Protein AF-A0A914CRU4-F1 (afdb_monomer)

InterPro domains:
  IPR008138 Saposin B type, region 2 [PF03489] (40-75)
  IPR008139 Saposin B type domain [PS50015] (1-79)
  IPR008139 Saposin B type domain [SM00741] (1-75)
  IPR011001 Saposin-like [SSF47862] (2-75)

Organism: NCBI:txid290746

Solvent-accessible surface area (backbone atoms only — not comparable to full-atom values): 4454 Å² total; per-residue (Å²): 106,58,30,61,53,43,38,52,51,28,53,50,41,56,75,40,79,84,61,49,72,69,55,52,51,52,51,54,51,57,52,21,58,78,56,56,93,46,17,68,58,42,42,51,49,45,77,70,44,40,71,62,46,55,61,51,34,71,38,90,85,57,46,50,58,50,47,26,43,58,76,65,40,44,51,62,80,83,121

Nearest PDB structures (foldseek):
  3s63-assembly1_A  TM=7.088E-01  e=1.621E-01  Necator americanus
  5ue0-assembly1_A  TM=7.416E-01  e=3.121E+00  Chlamydia trachomatis L2/434/Bu
  8id0-assembly1_A  TM=4.184E-01  e=2.385E+00  Streptococcus dysgalactiae subsp. equisimilis
  8yjo-assembly1_A  TM=4.049E-01  e=5.064E+00  Escherichia coli K-12

pLDDT: mean 93.11, std 10.21, range [35.91, 98.19]

Secondary structure (DSSP, 8-state):
-HHHHHHHHHHHHHH-TT--HHHHHHHHHHHGGGGGGGHHHHHHHHHHHHHHHHHHHTSTT--HHIIIIIIS-TT----

Structure (mmCIF, N/CA/C/O backbone):
data_AF-A0A914CRU4-F1
#
_entry.id   AF-A0A914CRU4-F1
#
loop_
_atom_site.group_PDB
_atom_site.id
_atom_site.type_symbol
_atom_site.label_atom_id
_atom_site.label_alt_id
_atom_site.label_comp_id
_atom_site.label_asym_id
_atom_site.label_entity_id
_atom_site.label_seq_id
_atom_site.pdbx_PDB_ins_code
_atom_site.Cartn_x
_atom_site.Cartn_y
_atom_site.Cartn_z
_atom_site.occupancy
_atom_site.B_iso_or_equiv
_atom_site.auth_seq_id
_atom_site.auth_comp_id
_atom_site.auth_asym_id
_atom_site.auth_atom_id
_atom_site.pdbx_PDB_model_num
ATOM 1 N N . MET A 1 1 ? -11.171 9.623 3.604 1.00 83.25 1 MET A N 1
ATOM 2 C CA . MET A 1 1 ? -10.259 8.658 4.266 1.00 83.25 1 MET A CA 1
ATOM 3 C C . MET A 1 1 ? -9.728 7.623 3.281 1.00 83.25 1 MET A C 1
ATOM 5 O O . MET A 1 1 ? -8.519 7.525 3.142 1.00 83.25 1 MET A O 1
ATOM 9 N N . SER A 1 2 ? -10.602 6.904 2.566 1.00 90.62 2 SER A N 1
ATOM 10 C CA . SER A 1 2 ? -10.248 5.972 1.475 1.00 90.62 2 SER A CA 1
ATOM 11 C C . SER A 1 2 ? -9.246 6.554 0.481 1.00 90.62 2 SER A C 1
ATOM 13 O O . SER A 1 2 ? -8.215 5.936 0.232 1.00 90.62 2 SER A O 1
ATOM 15 N N . CYS A 1 3 ? -9.506 7.774 0.004 1.00 94.25 3 CYS A N 1
ATOM 16 C CA . CYS A 1 3 ? -8.600 8.478 -0.896 1.00 94.25 3 CYS A CA 1
ATOM 17 C C . CYS A 1 3 ? -7.199 8.645 -0.297 1.00 94.25 3 CYS A C 1
ATOM 19 O O . CYS A 1 3 ? -6.232 8.186 -0.885 1.00 94.25 3 CYS A O 1
ATOM 21 N N . THR A 1 4 ? -7.101 9.219 0.906 1.00 94.56 4 THR A N 1
ATOM 22 C CA . THR A 1 4 ? -5.828 9.466 1.601 1.00 94.56 4 THR A CA 1
ATOM 23 C C . THR A 1 4 ? -5.017 8.190 1.807 1.00 94.56 4 THR A C 1
ATOM 25 O O . THR A 1 4 ? -3.821 8.170 1.540 1.00 94.56 4 THR A O 1
ATOM 28 N N . VAL A 1 5 ? -5.665 7.110 2.252 1.00 96.00 5 VAL A N 1
ATOM 29 C CA . VAL A 1 5 ? -4.993 5.820 2.467 1.00 96.00 5 VAL A CA 1
ATOM 30 C C . VAL A 1 5 ? -4.473 5.261 1.142 1.00 96.00 5 VAL A C 1
ATOM 32 O O . VAL A 1 5 ? -3.329 4.819 1.076 1.00 96.00 5 VAL A O 1
ATOM 35 N N . CYS A 1 6 ? -5.274 5.334 0.076 1.00 97.50 6 CYS A N 1
ATOM 36 C CA . CYS A 1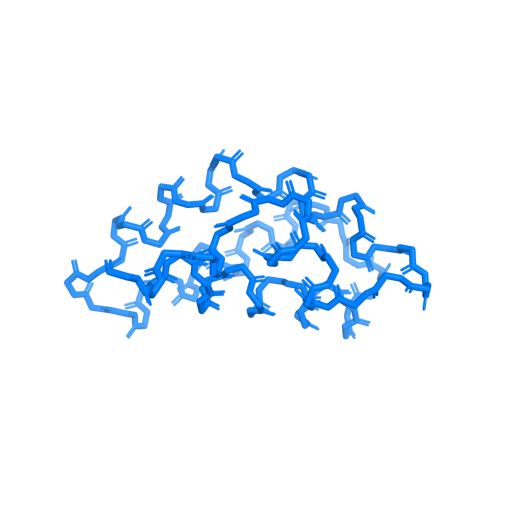 6 ? -4.857 4.885 -1.249 1.00 97.50 6 CYS A CA 1
ATOM 37 C C . CYS A 1 6 ? -3.689 5.714 -1.799 1.00 97.50 6 CYS A C 1
ATOM 39 O O . CYS A 1 6 ? -2.676 5.150 -2.205 1.00 97.50 6 CYS A O 1
ATOM 41 N N . THR A 1 7 ? -3.786 7.047 -1.769 1.00 96.81 7 THR A N 1
ATOM 42 C CA . THR A 1 7 ? -2.741 7.924 -2.314 1.00 96.81 7 THR A CA 1
ATOM 43 C C . THR A 1 7 ? -1.426 7.754 -1.567 1.00 96.81 7 THR A C 1
ATOM 45 O O . THR A 1 7 ? -0.372 7.708 -2.194 1.00 96.81 7 THR A O 1
ATOM 48 N N . ASN A 1 8 ? -1.479 7.597 -0.241 1.00 96.38 8 ASN A N 1
ATOM 49 C CA . ASN A 1 8 ? -0.287 7.369 0.571 1.00 96.38 8 ASN A CA 1
ATOM 50 C C . ASN A 1 8 ? 0.350 6.008 0.270 1.00 96.38 8 ASN A C 1
ATOM 52 O O . ASN A 1 8 ? 1.572 5.922 0.176 1.00 96.38 8 ASN A O 1
ATOM 56 N N . ALA 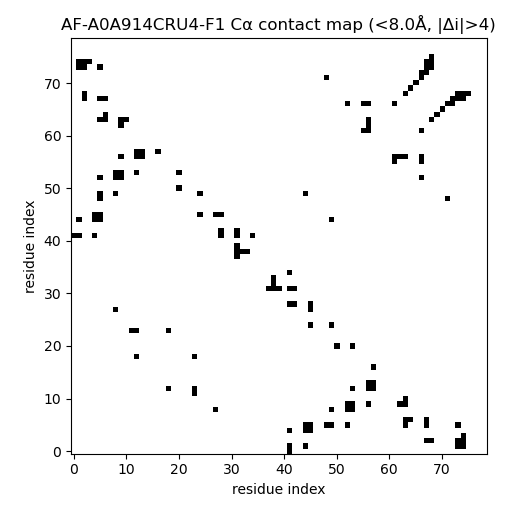A 1 9 ? -0.461 4.967 0.058 1.00 97.44 9 ALA A N 1
ATOM 57 C CA . ALA A 1 9 ? 0.036 3.660 -0.355 1.00 97.44 9 ALA A CA 1
ATOM 58 C C . ALA A 1 9 ? 0.750 3.728 -1.715 1.00 97.44 9 ALA A C 1
ATOM 60 O O . ALA A 1 9 ? 1.880 3.255 -1.820 1.00 97.44 9 ALA A O 1
ATOM 61 N N . VAL A 1 10 ? 0.145 4.375 -2.723 1.00 97.81 10 VAL A N 1
ATOM 62 C CA . VAL A 1 10 ? 0.766 4.540 -4.052 1.00 97.81 10 VAL A CA 1
ATOM 63 C C . VAL A 1 10 ? 2.100 5.278 -3.946 1.00 97.81 10 VAL A C 1
ATOM 65 O O . VAL A 1 10 ? 3.108 4.787 -4.447 1.00 97.81 10 VAL A O 1
ATOM 68 N N . VAL A 1 11 ? 2.129 6.423 -3.256 1.00 96.94 11 VAL A N 1
ATOM 69 C CA . VAL A 1 11 ? 3.354 7.221 -3.085 1.00 96.94 11 VAL A CA 1
ATOM 70 C C . VAL A 1 11 ? 4.449 6.409 -2.399 1.00 96.94 11 VAL A C 1
ATOM 72 O O . VAL A 1 11 ? 5.600 6.446 -2.829 1.00 96.94 11 VAL A O 1
ATOM 75 N N . TYR A 1 12 ? 4.102 5.654 -1.356 1.00 97.56 12 TYR A N 1
ATOM 76 C CA . TYR A 1 12 ? 5.065 4.822 -0.646 1.00 97.56 12 TYR A CA 1
ATOM 77 C C . TYR A 1 12 ? 5.650 3.723 -1.540 1.00 97.56 12 TYR A C 1
ATOM 79 O O . TYR A 1 12 ? 6.866 3.545 -1.561 1.00 97.56 12 TYR A O 1
ATOM 87 N N . ILE A 1 13 ? 4.813 3.016 -2.304 1.00 97.94 13 ILE A N 1
ATOM 88 C CA . ILE A 1 13 ? 5.260 1.950 -3.213 1.00 97.94 13 ILE A CA 1
ATOM 89 C C . ILE A 1 13 ? 6.165 2.518 -4.311 1.00 97.94 13 ILE A C 1
ATOM 91 O O . ILE A 1 13 ? 7.248 1.991 -4.550 1.00 97.94 13 ILE A O 1
ATOM 95 N N . GLN A 1 14 ? 5.776 3.638 -4.922 1.00 96.25 14 GLN A N 1
ATOM 96 C CA . GLN A 1 14 ? 6.562 4.285 -5.978 1.00 96.25 14 GLN A CA 1
ATOM 97 C C . GLN A 1 14 ? 7.907 4.824 -5.473 1.00 96.25 14 GLN A C 1
ATOM 99 O O . GLN A 1 14 ? 8.895 4.802 -6.206 1.00 96.25 14 GLN A O 1
ATOM 104 N N . ALA A 1 15 ? 7.968 5.279 -4.219 1.00 96.94 15 ALA A N 1
ATOM 105 C CA . ALA A 1 15 ? 9.215 5.691 -3.580 1.00 96.94 15 ALA A CA 1
ATOM 106 C C . ALA A 1 15 ? 10.115 4.503 -3.188 1.00 96.94 15 ALA A C 1
ATOM 108 O O . ALA A 1 15 ? 11.321 4.685 -3.028 1.00 96.94 15 ALA A O 1
ATOM 109 N N . ASN A 1 16 ? 9.550 3.298 -3.053 1.00 97.25 16 ASN A N 1
ATOM 110 C CA . ASN A 1 16 ? 10.241 2.093 -2.594 1.00 97.25 16 ASN A CA 1
ATOM 111 C C . ASN A 1 16 ? 10.021 0.901 -3.555 1.00 97.25 16 ASN A C 1
ATOM 113 O O . ASN A 1 16 ? 9.529 -0.147 -3.133 1.00 97.25 16 ASN A O 1
ATOM 117 N N . PRO A 1 17 ? 10.431 1.003 -4.836 1.00 95.50 17 PRO A N 1
ATOM 118 C CA . PRO A 1 17 ? 10.072 0.041 -5.890 1.00 95.50 17 PRO A CA 1
ATOM 119 C C . PRO A 1 17 ? 10.691 -1.359 -5.729 1.00 95.50 17 PRO A C 1
ATOM 121 O O . PRO A 1 17 ? 10.398 -2.262 -6.506 1.00 95.50 17 PRO A O 1
ATOM 124 N N . PHE A 1 18 ? 11.591 -1.540 -4.760 1.00 96.62 18 PHE A N 1
ATOM 125 C CA . PHE A 1 18 ? 12.237 -2.822 -4.467 1.00 96.62 18 PHE A CA 1
ATOM 126 C C . PHE A 1 18 ? 11.660 -3.510 -3.224 1.00 96.62 18 PHE A C 1
ATOM 128 O O . PHE A 1 18 ? 12.097 -4.610 -2.880 1.00 96.62 18 PHE A O 1
ATOM 135 N N . GLU A 1 19 ? 10.711 -2.880 -2.524 1.00 97.44 19 GLU A N 1
ATOM 136 C CA . GLU A 1 19 ? 10.063 -3.507 -1.379 1.00 97.44 19 GLU A CA 1
ATOM 137 C C . GLU A 1 19 ? 9.058 -4.568 -1.816 1.00 97.44 19 GLU A C 1
ATOM 139 O O . GLU A 1 19 ? 8.223 -4.385 -2.702 1.00 97.44 19 GLU A O 1
ATOM 144 N N . THR A 1 20 ? 9.108 -5.701 -1.129 1.00 97.94 20 THR A N 1
ATOM 145 C CA . THR A 1 20 ? 8.114 -6.757 -1.286 1.00 97.94 20 THR A CA 1
ATOM 146 C C . THR A 1 20 ? 6.755 -6.302 -0.760 1.00 97.94 20 THR A C 1
ATOM 148 O O . THR A 1 20 ? 6.664 -5.497 0.171 1.00 97.94 20 THR A O 1
ATOM 151 N N . TYR A 1 21 ? 5.686 -6.919 -1.263 1.00 97.44 21 TYR A N 1
ATOM 152 C CA . TYR A 1 21 ? 4.329 -6.710 -0.755 1.00 97.44 21 TYR A CA 1
ATOM 153 C C . TYR A 1 21 ? 4.243 -6.823 0.777 1.00 97.44 21 TYR A C 1
ATOM 155 O O . TYR A 1 21 ? 3.572 -6.031 1.433 1.00 97.44 21 TYR A O 1
ATOM 163 N N . SER A 1 22 ? 4.960 -7.781 1.378 1.00 97.81 22 SER A N 1
ATOM 164 C CA . SER A 1 22 ? 4.959 -7.971 2.832 1.00 97.81 22 SER A 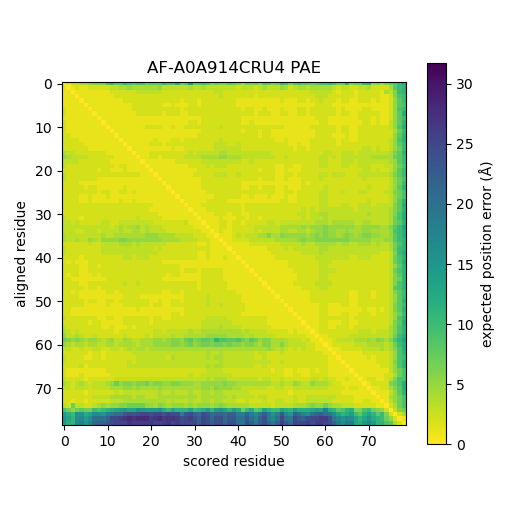CA 1
ATOM 165 C C . SER A 1 22 ? 5.588 -6.796 3.590 1.00 97.81 22 SER A C 1
ATOM 167 O O . SER A 1 22 ? 5.106 -6.451 4.673 1.00 97.81 22 SER A O 1
ATOM 169 N N . GLN A 1 23 ? 6.653 -6.193 3.052 1.00 98.19 23 GLN A N 1
ATOM 170 C CA . GLN A 1 23 ? 7.308 -5.021 3.645 1.00 98.19 23 GLN A CA 1
ATOM 171 C C . GLN A 1 23 ? 6.389 -3.801 3.559 1.00 98.19 23 GLN A C 1
ATOM 173 O O . GLN A 1 23 ? 6.077 -3.209 4.594 1.00 98.19 23 GLN A O 1
ATOM 178 N N . VAL A 1 24 ? 5.835 -3.538 2.370 1.00 98.19 24 VAL A N 1
ATOM 179 C CA . VAL A 1 24 ? 4.860 -2.464 2.132 1.00 98.19 24 VAL A CA 1
ATOM 180 C C . VAL A 1 24 ? 3.641 -2.600 3.045 1.00 98.19 24 VAL A C 1
ATOM 182 O O . VAL A 1 24 ? 3.267 -1.661 3.744 1.00 98.19 24 VAL A O 1
ATOM 185 N N . ASN A 1 25 ? 3.032 -3.786 3.096 1.00 97.38 25 ASN A N 1
ATOM 186 C CA . ASN A 1 25 ? 1.858 -4.053 3.925 1.00 97.38 25 ASN A CA 1
ATOM 187 C C . ASN A 1 25 ? 2.144 -3.841 5.416 1.00 97.38 25 ASN A C 1
ATOM 189 O O . ASN A 1 25 ? 1.325 -3.262 6.127 1.00 97.38 25 ASN A O 1
ATOM 193 N N . SER A 1 26 ? 3.313 -4.273 5.894 1.00 97.62 26 SER A N 1
ATOM 194 C CA . SER A 1 26 ? 3.708 -4.074 7.292 1.00 97.62 26 SER A CA 1
ATOM 195 C C . SER A 1 26 ? 3.911 -2.596 7.618 1.00 97.62 26 SER A C 1
ATOM 197 O O . SER A 1 26 ? 3.427 -2.131 8.652 1.00 97.62 26 SER A O 1
ATOM 199 N N . TYR A 1 27 ? 4.579 -1.851 6.731 1.00 97.88 27 TYR A N 1
ATOM 200 C CA . TYR A 1 27 ? 4.782 -0.415 6.888 1.00 97.88 27 TYR A 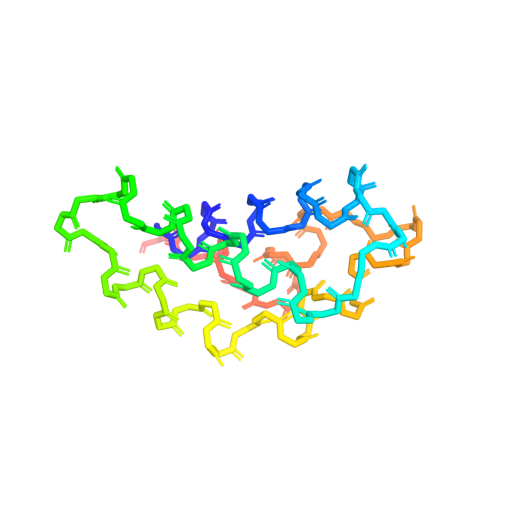CA 1
ATOM 201 C C . TYR A 1 27 ? 3.449 0.336 6.921 1.00 97.88 27 TYR A C 1
ATOM 203 O O . TYR A 1 27 ? 3.165 1.028 7.896 1.00 97.88 27 TYR A O 1
ATOM 211 N N . LEU A 1 28 ? 2.594 0.145 5.911 1.00 97.31 28 LEU A N 1
ATOM 212 C CA . LEU A 1 28 ? 1.334 0.879 5.785 1.00 97.31 28 LEU A CA 1
ATOM 213 C C . LEU A 1 28 ? 0.348 0.535 6.909 1.00 97.31 28 LEU A C 1
ATOM 215 O O . LEU A 1 28 ? -0.335 1.418 7.422 1.00 97.31 28 LEU A O 1
ATOM 219 N N . LYS A 1 29 ? 0.306 -0.721 7.374 1.00 95.31 29 LYS A N 1
ATOM 220 C CA . LYS A 1 29 ? -0.483 -1.084 8.565 1.00 95.31 29 LYS A CA 1
ATOM 221 C C . LYS A 1 29 ? 0.050 -0.439 9.835 1.00 95.31 29 LYS A C 1
ATOM 223 O O . LYS A 1 29 ? -0.730 -0.059 10.705 1.00 95.31 29 LYS A O 1
ATOM 228 N N . ASN A 1 30 ? 1.368 -0.309 9.968 1.00 95.69 30 ASN A N 1
ATOM 229 C CA . ASN A 1 30 ? 1.931 0.425 11.090 1.00 95.69 30 ASN A CA 1
ATOM 230 C C .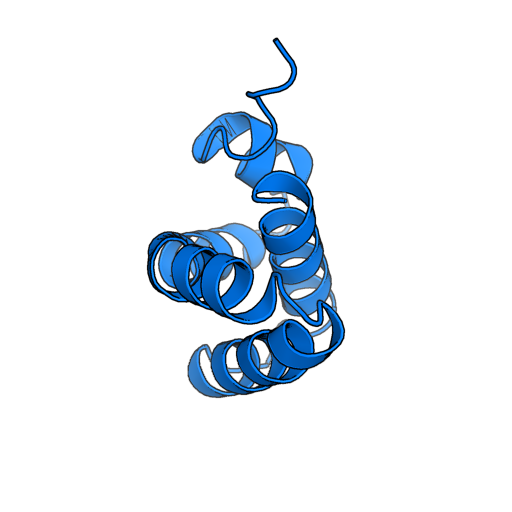 ASN A 1 30 ? 1.620 1.925 10.988 1.00 95.69 30 ASN A C 1
ATOM 232 O O . ASN A 1 30 ? 1.271 2.527 12.002 1.00 95.69 30 ASN A O 1
ATOM 236 N N . ASP A 1 31 ? 1.662 2.497 9.783 1.00 95.25 31 ASP A N 1
ATOM 237 C CA . ASP A 1 31 ? 1.257 3.880 9.524 1.00 95.25 31 ASP A CA 1
ATOM 238 C C . ASP A 1 31 ? -0.226 4.113 9.841 1.00 95.25 31 ASP A C 1
ATOM 240 O O . ASP A 1 31 ? -0.569 5.143 10.411 1.00 95.25 31 ASP A O 1
ATOM 244 N N . 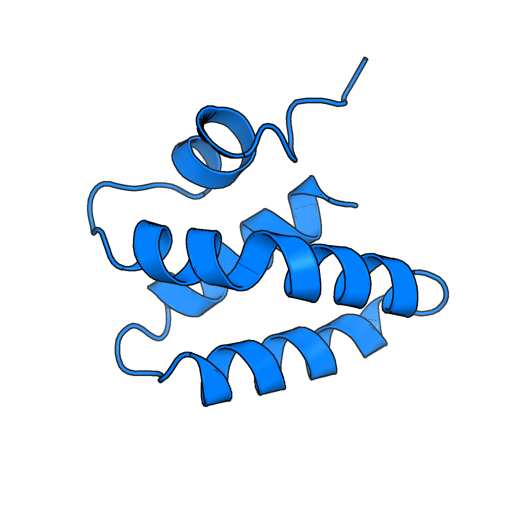CYS A 1 32 ? -1.107 3.123 9.636 1.00 96.25 32 CYS A N 1
ATOM 245 C CA . CYS A 1 32 ? -2.516 3.231 10.028 1.00 96.25 32 CYS A CA 1
ATOM 246 C C . CYS A 1 32 ? -2.727 3.599 11.509 1.00 96.25 32 CYS A C 1
ATOM 248 O O . CYS A 1 32 ? -3.770 4.157 11.854 1.00 96.25 32 CYS A O 1
ATOM 250 N N . LYS A 1 33 ? -1.761 3.337 12.399 1.00 94.75 33 LYS A N 1
ATOM 251 C CA . LYS A 1 33 ? -1.836 3.741 13.814 1.00 94.75 33 LYS A CA 1
ATOM 252 C C . LYS A 1 33 ? -1.785 5.261 14.001 1.00 94.75 33 LYS A C 1
ATOM 254 O O . LYS A 1 33 ? -2.339 5.761 14.979 1.00 94.75 33 LYS A O 1
ATOM 259 N N . SER A 1 34 ? -1.163 5.998 13.077 1.00 93.38 34 SER A N 1
ATOM 260 C CA . SER A 1 34 ? -1.055 7.463 13.132 1.00 93.38 34 SER A CA 1
ATOM 261 C C . SER A 1 34 ? -2.411 8.162 12.962 1.00 93.38 34 SER A C 1
ATOM 263 O O . SER A 1 34 ? -2.596 9.282 13.434 1.00 93.38 34 SER A O 1
ATOM 265 N N . TYR A 1 35 ? -3.402 7.470 12.390 1.00 90.69 35 TYR A N 1
ATOM 266 C CA . TYR A 1 35 ? -4.752 7.991 12.155 1.00 90.69 35 TYR A CA 1
ATOM 267 C C . TYR A 1 35 ? -5.677 7.920 13.384 1.00 90.69 35 TYR A C 1
ATOM 269 O O . TYR A 1 35 ? -6.864 8.247 13.288 1.00 90.69 35 TYR A O 1
ATOM 277 N N . GLY A 1 36 ? -5.176 7.478 14.543 1.00 92.31 36 GLY A N 1
ATOM 278 C CA . GLY A 1 36 ? -5.930 7.459 15.797 1.00 92.31 36 GLY A CA 1
ATOM 279 C C . GLY A 1 36 ? -7.217 6.632 15.701 1.00 92.31 36 GLY A C 1
ATOM 280 O O . GLY A 1 36 ? -7.182 5.438 15.401 1.00 92.31 36 GLY A O 1
ATOM 281 N N . SER A 1 37 ? -8.372 7.265 15.933 1.00 94.12 37 SER A N 1
ATOM 282 C CA . SER A 1 37 ? -9.688 6.605 15.883 1.00 94.12 37 SER A CA 1
ATOM 283 C C . SER A 1 37 ? -10.018 5.981 14.521 1.00 94.12 37 SER A C 1
ATOM 285 O O . SER A 1 37 ? -10.805 5.036 14.463 1.00 94.12 37 SER A O 1
ATOM 287 N N . TYR A 1 38 ? -9.391 6.448 13.438 1.00 93.56 38 TYR A N 1
ATOM 288 C CA . TYR A 1 38 ? -9.595 5.924 12.086 1.00 93.56 38 TYR A CA 1
ATOM 289 C C . TYR A 1 38 ? -8.652 4.770 11.717 1.00 93.56 38 TYR A C 1
ATOM 291 O O . TYR A 1 38 ? -8.734 4.255 10.601 1.00 93.56 38 TYR A O 1
ATOM 299 N N . SER A 1 39 ? -7.791 4.316 12.635 1.00 95.06 39 SER A N 1
ATOM 300 C CA . SER A 1 39 ? -6.819 3.241 12.379 1.00 95.06 39 SER A CA 1
ATOM 301 C C . SER A 1 39 ? -7.467 1.972 11.815 1.00 95.06 39 SER A C 1
ATOM 303 O O . SER A 1 39 ? -7.024 1.463 10.787 1.00 95.06 39 SER A O 1
ATOM 305 N N . LYS A 1 40 ? -8.586 1.517 12.395 1.00 95.19 40 LYS A N 1
ATOM 306 C CA . LYS A 1 40 ? -9.308 0.330 11.900 1.00 95.19 40 LYS A CA 1
ATOM 307 C C . LYS A 1 40 ? -9.859 0.515 10.486 1.00 95.19 40 LYS A C 1
ATOM 309 O O . LYS A 1 40 ? -9.881 -0.432 9.707 1.00 95.19 40 LYS A O 1
ATOM 314 N N . GLN A 1 41 ? -10.311 1.724 10.154 1.00 95.19 41 GLN A N 1
ATOM 315 C CA . GLN A 1 41 ? -10.802 2.031 8.813 1.00 95.19 41 GLN A CA 1
ATOM 316 C C . GLN A 1 41 ? -9.649 2.030 7.80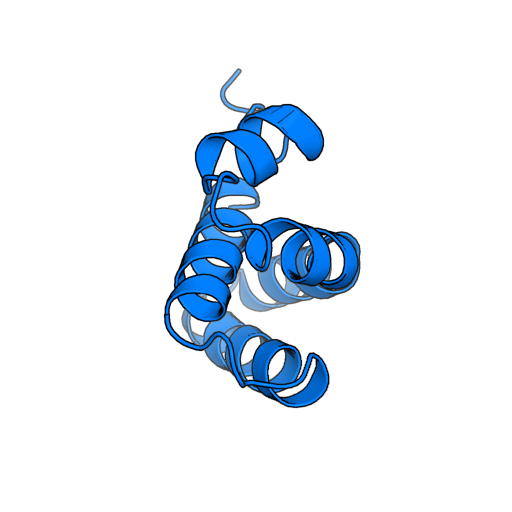3 1.00 95.19 41 GLN A 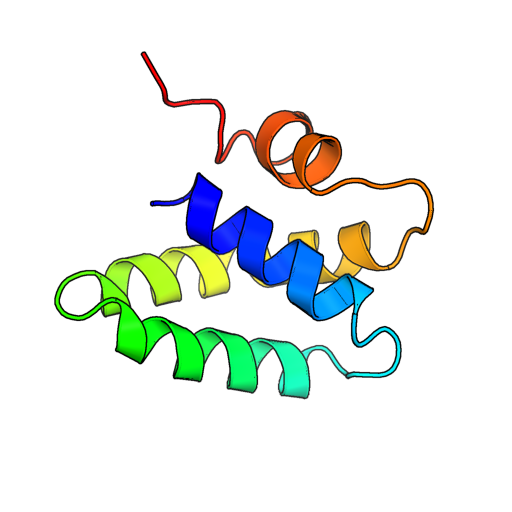C 1
ATOM 318 O O . GLN A 1 41 ? -9.797 1.469 6.722 1.00 95.19 41 GLN A O 1
ATOM 323 N N . CYS A 1 42 ? -8.497 2.599 8.171 1.00 97.12 42 CYS A N 1
ATOM 324 C CA . CYS A 1 42 ? -7.277 2.547 7.367 1.00 97.12 42 CYS A CA 1
ATOM 325 C C . CYS A 1 42 ? -6.845 1.101 7.096 1.00 97.12 42 CYS A C 1
ATOM 327 O O . CYS A 1 42 ? -6.674 0.719 5.940 1.00 97.12 42 CYS A O 1
ATOM 329 N N . GLU A 1 43 ? -6.770 0.267 8.136 1.00 96.62 43 GLU A N 1
ATOM 330 C CA . GLU A 1 43 ? -6.418 -1.147 7.985 1.00 96.62 43 GLU A CA 1
ATOM 331 C C . GLU A 1 43 ? -7.420 -1.899 7.108 1.00 96.62 43 GLU A C 1
ATOM 333 O O . GLU A 1 43 ? -7.021 -2.726 6.293 1.00 96.62 43 GLU A O 1
ATOM 338 N N . HIS A 1 44 ? -8.717 -1.611 7.241 1.00 96.19 44 HIS A N 1
ATOM 339 C CA . HIS A 1 44 ? -9.746 -2.208 6.394 1.00 96.19 44 HIS A CA 1
ATOM 340 C C . HIS A 1 44 ? -9.558 -1.845 4.915 1.00 96.19 44 HIS A C 1
ATOM 342 O O . HIS A 1 44 ? -9.631 -2.727 4.057 1.00 96.19 44 HIS A O 1
ATOM 348 N N . ILE A 1 45 ? -9.260 -0.577 4.616 1.00 96.12 45 ILE A N 1
ATOM 349 C CA . ILE A 1 45 ? -8.956 -0.125 3.253 1.00 96.12 45 ILE A CA 1
ATOM 350 C C . ILE A 1 45 ? -7.713 -0.851 2.725 1.00 96.12 45 ILE A C 1
ATOM 352 O O . ILE A 1 45 ? -7.773 -1.423 1.640 1.00 96.12 45 ILE A O 1
ATOM 356 N N . LEU A 1 46 ? -6.618 -0.907 3.492 1.00 97.12 46 LEU A N 1
ATOM 357 C CA . LEU A 1 46 ? -5.402 -1.610 3.068 1.00 97.12 46 LEU A CA 1
ATOM 358 C C . LEU A 1 46 ? -5.646 -3.107 2.847 1.00 97.12 46 LEU A C 1
ATOM 360 O O . LEU A 1 46 ? -5.250 -3.643 1.822 1.00 97.12 46 LEU A O 1
ATOM 364 N N . ASN A 1 47 ? -6.350 -3.784 3.754 1.00 96.56 47 ASN A N 1
ATOM 365 C CA . ASN A 1 47 ? -6.667 -5.207 3.596 1.00 96.56 47 ASN A CA 1
ATOM 366 C C . ASN A 1 47 ? -7.486 -5.496 2.330 1.00 96.56 47 ASN A C 1
ATOM 368 O O . ASN A 1 47 ? -7.406 -6.600 1.801 1.00 96.56 47 ASN A O 1
ATOM 372 N N . THR A 1 48 ? -8.277 -4.525 1.873 1.00 96.94 48 THR A N 1
ATOM 373 C CA . THR A 1 48 ? -9.168 -4.683 0.719 1.00 96.94 48 THR A CA 1
ATOM 374 C C . THR A 1 48 ? -8.468 -4.329 -0.590 1.00 96.94 48 THR A C 1
ATOM 376 O O . THR A 1 48 ? -8.590 -5.063 -1.564 1.00 96.94 48 THR A O 1
ATOM 379 N N . TYR A 1 49 ? -7.727 -3.219 -0.617 1.00 97.19 49 TYR A N 1
ATOM 380 C CA . TYR A 1 49 ? -7.251 -2.614 -1.864 1.00 97.19 49 TYR A CA 1
ATOM 381 C C . TYR A 1 49 ? -5.736 -2.674 -2.055 1.00 97.19 49 TYR A C 1
ATOM 383 O O . TYR A 1 49 ? -5.273 -2.516 -3.182 1.00 97.19 49 TYR A O 1
ATOM 391 N N . LEU A 1 50 ? -4.945 -2.923 -1.003 1.00 97.19 50 LEU A N 1
ATOM 392 C CA . LEU A 1 50 ? -3.485 -2.904 -1.115 1.00 97.19 50 LEU A CA 1
ATOM 393 C C . LEU A 1 50 ? -2.915 -3.891 -2.147 1.00 97.19 50 LEU A C 1
ATOM 395 O O . LEU A 1 50 ? -1.959 -3.492 -2.801 1.00 97.19 50 LEU A O 1
ATOM 399 N N . PRO A 1 51 ? -3.448 -5.117 -2.352 1.00 97.94 51 PRO A N 1
ATOM 400 C CA . PRO A 1 51 ? -2.951 -6.000 -3.411 1.00 97.94 51 PRO A CA 1
ATOM 401 C C . PRO A 1 51 ? -2.972 -5.336 -4.791 1.00 97.94 51 PRO A C 1
ATOM 403 O O . PRO A 1 51 ? -1.948 -5.274 -5.460 1.00 97.94 51 PRO A O 1
ATOM 406 N N . GLN A 1 52 ? -4.109 -4.747 -5.168 1.00 97.56 52 GLN A N 1
ATOM 407 C CA . GLN A 1 52 ? -4.248 -4.078 -6.460 1.00 97.56 52 GLN A CA 1
ATOM 408 C C . GLN A 1 52 ? -3.438 -2.778 -6.522 1.00 97.56 52 GLN A C 1
ATOM 410 O O . GLN A 1 52 ? -2.808 -2.499 -7.535 1.00 97.56 52 GLN A O 1
ATOM 415 N N . ILE A 1 53 ? -3.411 -1.995 -5.435 1.00 97.81 53 ILE A N 1
ATOM 416 C CA . ILE A 1 53 ? -2.584 -0.781 -5.364 1.00 97.81 53 ILE A CA 1
ATOM 417 C C . ILE A 1 53 ? -1.104 -1.131 -5.547 1.00 97.81 53 ILE A C 1
ATOM 419 O O . ILE A 1 53 ? -0.398 -0.409 -6.242 1.00 97.81 53 ILE A O 1
ATOM 423 N N . TYR A 1 54 ? -0.636 -2.214 -4.922 1.00 97.69 54 TYR A N 1
ATOM 424 C CA . TYR A 1 54 ? 0.744 -2.673 -5.024 1.00 97.69 54 TYR A CA 1
ATOM 425 C C . TYR A 1 54 ? 1.098 -3.030 -6.460 1.00 97.69 54 TYR A C 1
ATOM 427 O O . TYR A 1 54 ? 2.085 -2.504 -6.964 1.00 97.69 54 TYR A O 1
ATOM 435 N N . ASP A 1 55 ? 0.286 -3.848 -7.127 1.00 96.62 55 ASP A N 1
ATOM 436 C CA . ASP A 1 55 ? 0.550 -4.245 -8.509 1.00 96.62 55 ASP A CA 1
ATOM 437 C C . ASP A 1 55 ? 0.555 -3.024 -9.442 1.00 96.62 55 ASP A C 1
ATOM 439 O O . ASP A 1 55 ? 1.559 -2.772 -10.107 1.00 96.62 55 ASP A O 1
ATOM 443 N N . GLU A 1 56 ? -0.495 -2.194 -9.413 1.00 96.31 56 GLU A N 1
ATOM 444 C CA . GLU A 1 56 ? -0.624 -1.020 -10.290 1.00 96.31 56 GLU A CA 1
ATOM 445 C C . GLU A 1 56 ? 0.473 0.030 -10.047 1.00 96.31 56 GLU A C 1
ATOM 447 O O . GLU A 1 56 ? 1.021 0.597 -10.992 1.00 96.31 56 GLU A O 1
ATOM 452 N N . ALA A 1 57 ? 0.858 0.279 -8.793 1.00 96.62 57 ALA A N 1
ATOM 453 C CA . ALA A 1 57 ? 1.853 1.300 -8.465 1.00 96.62 57 ALA A CA 1
ATOM 454 C C . ALA A 1 57 ? 3.281 0.956 -8.933 1.00 96.62 57 ALA A C 1
ATOM 456 O O . ALA A 1 57 ? 4.116 1.859 -8.997 1.00 96.62 57 ALA A O 1
ATOM 457 N N . HIS A 1 58 ? 3.573 -0.301 -9.298 1.00 94.06 58 HIS A N 1
ATOM 458 C CA . HIS A 1 58 ? 4.855 -0.676 -9.919 1.00 94.06 58 HIS A CA 1
ATOM 459 C C . HIS A 1 58 ? 4.941 -0.295 -11.401 1.00 94.06 58 HIS A C 1
ATOM 461 O O . HIS A 1 58 ? 6.032 -0.302 -11.979 1.00 94.06 58 HIS A O 1
ATOM 467 N N . HIS A 1 59 ? 3.821 0.056 -12.031 1.00 92.75 59 HIS A N 1
ATOM 468 C CA . HIS A 1 59 ? 3.816 0.508 -13.412 1.00 92.75 59 HIS A CA 1
ATOM 469 C C . HIS A 1 59 ? 4.231 1.988 -13.474 1.00 92.75 59 HIS A C 1
ATOM 471 O O . HIS A 1 59 ? 3.529 2.846 -12.942 1.00 92.75 59 HIS A O 1
ATOM 477 N N . PRO A 1 60 ? 5.336 2.343 -14.159 1.00 85.88 60 PRO A N 1
ATOM 478 C CA . PRO A 1 60 ? 5.894 3.700 -14.117 1.00 85.88 60 PRO A CA 1
ATOM 479 C C . PRO A 1 60 ? 5.014 4.768 -14.786 1.00 85.88 60 PRO A C 1
ATOM 481 O O . PRO A 1 60 ? 5.276 5.957 -14.632 1.00 85.88 60 PRO A O 1
ATOM 484 N N . TRP A 1 61 ? 3.997 4.362 -15.550 1.00 90.94 61 TRP A N 1
ATOM 485 C CA . TRP A 1 61 ? 3.014 5.265 -16.152 1.00 90.94 61 TRP A CA 1
ATOM 486 C C . TRP A 1 61 ? 1.775 5.487 -15.278 1.00 90.94 61 TRP A C 1
ATOM 488 O O . TRP A 1 61 ? 1.004 6.394 -15.578 1.00 90.94 61 TRP A O 1
ATOM 498 N N . GLN A 1 62 ? 1.566 4.679 -14.235 1.00 95.00 62 GLN A N 1
ATOM 499 C CA . GLN A 1 62 ? 0.423 4.829 -13.340 1.00 95.00 62 GLN A CA 1
ATOM 500 C C . GLN A 1 62 ? 0.676 5.952 -12.334 1.00 95.00 62 GLN A C 1
ATOM 502 O O . GLN A 1 62 ? 1.728 6.022 -11.692 1.00 95.00 62 GLN A O 1
ATOM 507 N N . THR A 1 63 ? -0.309 6.829 -12.151 1.00 94.06 63 THR A N 1
ATOM 508 C CA . THR A 1 63 ? -0.283 7.844 -11.093 1.00 94.06 63 THR A CA 1
ATOM 509 C C . THR A 1 63 ? -1.225 7.477 -9.950 1.00 94.06 63 THR A C 1
ATOM 511 O O . THR A 1 63 ? -2.175 6.713 -10.113 1.00 94.06 63 THR A O 1
ATOM 514 N N . ALA A 1 64 ? -1.027 8.087 -8.779 1.00 94.38 64 ALA A N 1
ATOM 515 C CA . ALA A 1 64 ? -1.967 7.938 -7.668 1.00 94.38 64 ALA A CA 1
ATOM 516 C C . ALA A 1 64 ? -3.398 8.366 -8.038 1.00 94.38 64 ALA A C 1
ATOM 518 O O . ALA A 1 64 ? -4.353 7.816 -7.499 1.00 94.38 64 ALA A O 1
ATOM 519 N N . ASN A 1 65 ? -3.568 9.318 -8.963 1.00 93.25 65 ASN A N 1
ATOM 520 C CA . ASN A 1 65 ? -4.893 9.700 -9.441 1.00 93.25 65 ASN A CA 1
ATOM 521 C C . ASN A 1 65 ? -5.510 8.611 -10.331 1.00 93.25 65 ASN A C 1
ATOM 523 O O . ASN A 1 65 ? -6.679 8.280 -10.142 1.00 93.25 65 ASN A O 1
ATOM 527 N N . ASP A 1 66 ? -4.737 8.035 -11.251 1.00 94.56 66 ASP A N 1
ATOM 528 C CA . ASP A 1 66 ? -5.222 6.967 -12.135 1.00 94.56 66 ASP A CA 1
ATOM 529 C C . ASP A 1 66 ? -5.669 5.753 -11.315 1.00 94.56 66 ASP A C 1
ATOM 531 O O . ASP A 1 66 ? -6.801 5.300 -11.450 1.00 94.56 66 ASP A O 1
ATOM 535 N N . ILE A 1 67 ? -4.867 5.347 -10.331 1.00 95.56 67 ILE A N 1
ATOM 536 C CA . ILE A 1 67 ? -5.190 4.211 -9.462 1.00 95.56 67 ILE A CA 1
ATOM 537 C C . ILE A 1 67 ? -6.344 4.553 -8.504 1.00 95.56 67 ILE A C 1
ATOM 539 O O . ILE A 1 67 ? -7.374 3.879 -8.472 1.00 95.56 67 ILE A O 1
ATOM 543 N N . CYS A 1 68 ? -6.200 5.602 -7.687 1.00 96.44 68 CYS A N 1
ATOM 544 C CA . CYS A 1 68 ? -7.109 5.845 -6.563 1.00 96.44 68 CYS A CA 1
ATOM 545 C C . CYS A 1 68 ? -8.425 6.519 -6.962 1.00 96.44 68 CYS A C 1
ATOM 547 O O . CYS A 1 68 ? -9.439 6.320 -6.292 1.00 96.44 68 CYS A O 1
ATOM 549 N N . ASN A 1 69 ? -8.436 7.328 -8.022 1.00 93.56 69 ASN A N 1
ATOM 550 C CA . ASN A 1 69 ? -9.643 7.983 -8.534 1.00 93.56 69 ASN A CA 1
ATOM 551 C C . ASN A 1 69 ? -10.156 7.334 -9.829 1.00 93.56 69 ASN A C 1
ATOM 553 O O . ASN A 1 69 ? -11.362 7.306 -10.069 1.00 93.56 69 ASN A O 1
ATOM 557 N N . GLY A 1 70 ? -9.271 6.816 -10.678 1.00 90.31 70 GLY A N 1
ATOM 558 C CA . GLY A 1 70 ? -9.648 6.100 -11.893 1.00 90.31 70 GLY A CA 1
ATOM 559 C C . GLY A 1 70 ? -10.140 4.694 -11.572 1.00 90.31 70 GLY A C 1
ATOM 560 O O . GLY A 1 70 ? -11.352 4.470 -11.563 1.00 90.31 70 GLY A O 1
ATOM 561 N N . ASP A 1 71 ? -9.213 3.790 -11.284 1.00 89.94 71 ASP A N 1
ATOM 562 C CA . ASP A 1 71 ? -9.453 2.345 -11.256 1.00 89.94 71 ASP A CA 1
ATOM 563 C C . ASP A 1 71 ? -10.224 1.899 -10.014 1.00 89.94 71 ASP A C 1
ATOM 565 O O . ASP A 1 71 ? -11.194 1.148 -10.106 1.00 89.94 71 ASP A O 1
ATOM 569 N N . LEU A 1 72 ? -9.835 2.404 -8.843 1.00 92.69 72 LEU A N 1
ATOM 570 C CA . LEU A 1 72 ? -10.399 1.979 -7.560 1.00 92.69 72 LEU A CA 1
ATOM 571 C C . LEU A 1 72 ? -11.566 2.843 -7.077 1.00 92.69 72 LEU A C 1
ATOM 573 O O . LEU A 1 72 ? -12.247 2.464 -6.127 1.00 92.69 72 LEU A O 1
ATOM 577 N N . LYS A 1 73 ? -11.779 4.022 -7.678 1.00 92.62 73 LYS A N 1
ATOM 578 C CA . LYS A 1 73 ? -12.817 4.998 -7.283 1.00 92.62 73 LYS A CA 1
ATOM 579 C C . LYS A 1 73 ? -12.804 5.404 -5.796 1.00 92.62 73 LYS A C 1
ATOM 581 O O . LYS A 1 73 ? -13.740 6.038 -5.320 1.00 92.62 73 LYS A O 1
ATOM 586 N N . LEU A 1 74 ? -11.718 5.147 -5.065 1.00 91.94 74 LEU A N 1
ATOM 587 C CA . LEU A 1 74 ? -11.558 5.466 -3.638 1.00 91.94 74 LEU A CA 1
ATOM 588 C C . LEU A 1 74 ? -11.506 6.969 -3.346 1.00 91.94 74 LEU A C 1
ATOM 590 O O . LEU A 1 74 ? -11.765 7.386 -2.213 1.00 91.94 74 LEU A O 1
ATOM 594 N N . CYS A 1 75 ? -11.163 7.771 -4.352 1.00 89.81 75 CYS A N 1
ATOM 595 C CA . CYS A 1 75 ? -11.173 9.232 -4.307 1.00 89.81 75 CYS A CA 1
ATOM 596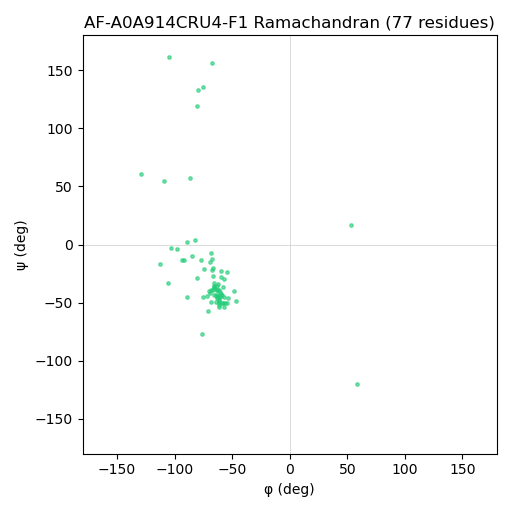 C C . CYS A 1 75 ? -12.427 9.870 -4.918 1.00 89.81 75 CYS A C 1
ATOM 598 O O . CYS A 1 75 ? -12.566 11.090 -4.854 1.00 89.81 75 CYS A O 1
ATOM 600 N N . SER A 1 76 ? -13.335 9.077 -5.493 1.00 75.81 76 SER A N 1
ATOM 601 C CA . SER A 1 76 ? -14.494 9.594 -6.229 1.00 75.81 76 SER A CA 1
ATOM 602 C C . SER A 1 76 ? -15.704 9.931 -5.341 1.00 75.81 76 SER A C 1
ATOM 604 O O . SER A 1 76 ? -16.614 10.613 -5.809 1.00 75.81 76 SER A O 1
ATOM 606 N N . ASP A 1 77 ? -15.691 9.554 -4.058 1.00 56.03 77 ASP A N 1
ATOM 607 C CA . ASP A 1 77 ? -16.747 9.867 -3.078 1.00 56.03 77 ASP A CA 1
ATOM 608 C C . ASP A 1 77 ? -16.548 11.234 -2.388 1.00 56.03 77 ASP A C 1
ATOM 610 O O . ASP A 1 77 ? -16.480 11.341 -1.165 1.00 56.03 77 ASP A O 1
ATOM 614 N N . ASN A 1 78 ? -16.462 12.304 -3.182 1.00 44.69 78 ASN A N 1
ATOM 615 C CA . ASN A 1 78 ? -16.712 13.678 -2.722 1.00 44.69 78 ASN A CA 1
ATOM 616 C C . ASN A 1 78 ? -18.032 14.198 -3.327 1.00 44.69 78 ASN A C 1
ATOM 618 O O . ASN A 1 78 ? -18.054 15.236 -3.994 1.00 44.69 78 ASN A O 1
ATOM 622 N N . LYS A 1 79 ? -19.130 13.461 -3.131 1.00 35.91 79 LYS A N 1
ATOM 623 C CA . LYS A 1 79 ? -20.494 13.964 -3.341 1.00 35.91 79 LYS A CA 1
ATOM 624 C C . LYS A 1 79 ? -21.344 13.745 -2.103 1.00 35.91 79 LYS A C 1
ATOM 626 O O . LYS A 1 79 ? -21.243 12.646 -1.522 1.00 35.91 79 LYS A O 1
#

Radius of gyration: 11.65 Å; Cα contacts (8 Å, |Δi|>4): 81; chains: 1; bounding box: 33×22×32 Å

Mean predicted aligned error: 3.2 Å

Sequence (79 aa):
MSCTVCTNAVVYIQANPFETYSQVNSYLKNDCKSYGSYSKQCEHILNTYLPQIYDEAHHPWQTANDICNGDLKLCSDNK

Foldseek 3Di:
DLLVLLQVLLVVCLVPVPDDLVRSLVVSLVVLVVVPVCSVVSNVSCVVCVVVSNVQSNPPPDHSCCRCCNPVVSVVPPD